Protein AF-A0A927W9S2-F1 (afdb_monomer_lite)

Secondary structure (DSSP, 8-state):
--HHHHHHHHHHHHHHHHHHHHHHHHHHHSPPPHHHHHHHHTS-HHHHHHHHHHTTT--STTGGGGT-

Sequence (68 aa):
MTEVGKMIYNEGKEKGKSELLIKQLIKKFGILPDEYKEKIRNLSEAAIENIGTEIFDMESLEELKKYI

Structure (mmCIF, N/CA/C/O backbone):
data_AF-A0A927W9S2-F1
#
_entry.id   AF-A0A927W9S2-F1
#
loop_
_atom_site.group_PDB
_atom_site.id
_atom_site.type_symbol
_atom_site.label_atom_id
_atom_site.label_alt_id
_atom_site.label_comp_id
_atom_site.label_asym_id
_atom_site.label_entity_id
_atom_site.label_seq_id
_atom_site.pdbx_PDB_ins_code
_atom_site.Cartn_x
_atom_site.Cartn_y
_atom_site.Cartn_z
_atom_site.occupancy
_atom_site.B_iso_or_equiv
_atom_site.auth_seq_id
_atom_site.auth_comp_id
_atom_site.auth_asym_id
_atom_site.auth_atom_id
_atom_site.pdbx_PDB_model_num
ATOM 1 N N . MET A 1 1 ? 14.977 2.385 -25.836 1.00 74.75 1 MET A N 1
ATOM 2 C CA . MET A 1 1 ? 15.177 2.108 -24.396 1.00 74.75 1 MET A CA 1
ATOM 3 C C . MET A 1 1 ? 15.816 0.734 -24.273 1.00 74.75 1 MET A C 1
ATOM 5 O O . MET A 1 1 ? 15.276 -0.198 -24.861 1.00 74.75 1 MET A O 1
ATOM 9 N N . THR A 1 2 ? 16.973 0.621 -23.616 1.00 96.06 2 THR A N 1
ATOM 10 C CA . THR A 1 2 ? 17.652 -0.669 -23.391 1.00 96.06 2 THR A CA 1
ATOM 11 C C . THR A 1 2 ? 16.859 -1.527 -22.404 1.00 96.06 2 THR A C 1
ATOM 13 O O . THR A 1 2 ? 16.008 -1.011 -21.679 1.00 96.06 2 THR A O 1
ATOM 16 N N . GLU A 1 3 ? 17.129 -2.830 -22.369 1.00 94.50 3 GLU A N 1
ATOM 17 C CA . GLU A 1 3 ? 16.498 -3.758 -21.422 1.00 94.50 3 GLU A CA 1
ATOM 18 C C . GLU A 1 3 ? 16.729 -3.336 -19.963 1.00 94.50 3 GLU A C 1
ATOM 20 O O . GLU A 1 3 ? 15.774 -3.206 -19.203 1.00 94.50 3 GLU A O 1
ATOM 25 N N . VAL A 1 4 ? 17.968 -2.961 -19.625 1.00 95.25 4 VAL A N 1
ATOM 26 C CA . VAL A 1 4 ? 18.330 -2.391 -18.316 1.00 95.25 4 VAL A CA 1
ATOM 27 C C . VAL A 1 4 ? 17.515 -1.131 -18.006 1.00 95.25 4 VAL A C 1
ATOM 29 O O . VAL A 1 4 ? 17.004 -0.976 -16.901 1.00 95.25 4 VAL A O 1
ATOM 32 N N . GLY A 1 5 ? 17.331 -0.245 -18.991 1.00 97.25 5 GLY A N 1
ATOM 33 C CA . GLY A 1 5 ? 16.518 0.959 -18.818 1.00 97.25 5 GLY A CA 1
ATOM 34 C C . GLY A 1 5 ? 15.047 0.653 -18.518 1.00 97.25 5 GLY 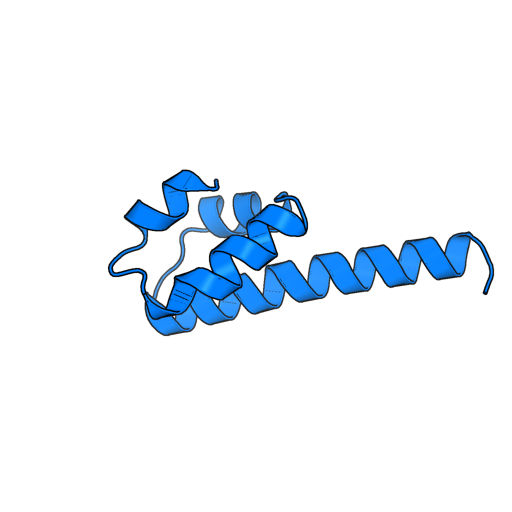A C 1
ATOM 35 O O . GLY A 1 5 ? 14.448 1.325 -17.683 1.00 97.25 5 GLY A O 1
ATOM 36 N N . LYS A 1 6 ? 14.475 -0.381 -19.151 1.00 96.75 6 LYS A N 1
ATOM 37 C CA . LYS A 1 6 ? 13.104 -0.837 -18.862 1.00 96.75 6 LYS A CA 1
ATOM 38 C C . LYS A 1 6 ? 12.989 -1.440 -17.462 1.00 96.75 6 LYS A C 1
ATOM 40 O O . LYS A 1 6 ? 12.024 -1.140 -16.768 1.00 96.75 6 LYS A O 1
ATOM 45 N N . MET A 1 7 ? 13.965 -2.252 -17.047 1.00 95.62 7 MET A N 1
ATOM 46 C CA . MET A 1 7 ? 13.987 -2.862 -15.711 1.00 95.62 7 MET A CA 1
ATOM 47 C C . MET A 1 7 ? 14.007 -1.797 -14.611 1.00 95.62 7 MET A C 1
ATOM 49 O O . MET A 1 7 ? 13.136 -1.806 -13.748 1.00 95.62 7 MET A O 1
ATOM 53 N N . ILE A 1 8 ? 14.922 -0.825 -14.699 1.00 96.88 8 ILE A N 1
ATOM 54 C CA . ILE A 1 8 ? 15.030 0.268 -13.716 1.00 96.88 8 ILE A CA 1
ATOM 55 C C . ILE A 1 8 ? 13.748 1.111 -13.684 1.00 96.88 8 ILE A C 1
ATOM 57 O O . ILE A 1 8 ? 13.278 1.496 -12.6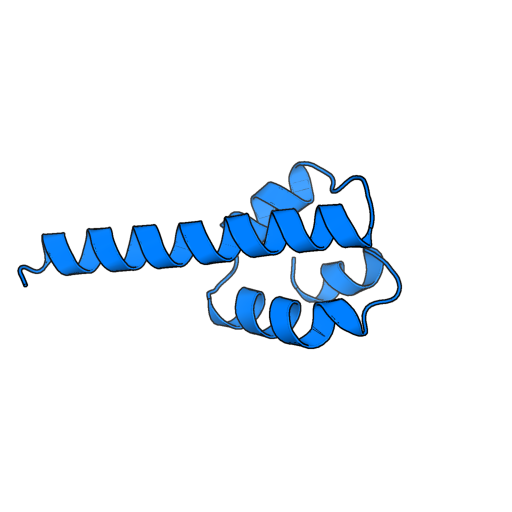14 1.00 96.88 8 ILE A O 1
ATOM 61 N N . TYR A 1 9 ? 13.167 1.400 -14.854 1.00 96.12 9 TYR A N 1
ATOM 62 C CA . TYR A 1 9 ? 11.912 2.145 -14.939 1.00 96.12 9 TYR A CA 1
ATOM 63 C C . TYR A 1 9 ? 10.761 1.409 -14.240 1.00 96.12 9 TYR A C 1
ATOM 65 O O . TYR A 1 9 ? 10.042 2.017 -13.445 1.00 96.12 9 TYR A O 1
ATOM 73 N N . ASN A 1 10 ? 10.605 0.110 -14.505 1.00 94.75 10 ASN A N 1
ATOM 74 C CA . ASN A 1 10 ? 9.554 -0.700 -13.896 1.00 94.75 10 ASN A CA 1
ATOM 75 C C . ASN A 1 10 ? 9.751 -0.826 -12.380 1.00 94.75 10 ASN A C 1
ATOM 77 O O . ASN A 1 10 ? 8.805 -0.589 -11.637 1.00 94.75 10 ASN A O 1
ATOM 81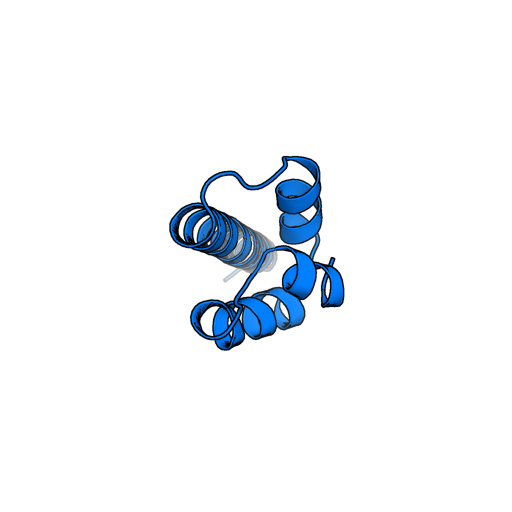 N N . GLU A 1 11 ? 10.977 -1.074 -11.914 1.00 93.75 11 GLU A N 1
ATOM 82 C CA . GLU A 1 11 ? 11.286 -1.145 -10.480 1.00 93.75 11 GLU A CA 1
ATOM 83 C C . GLU A 1 11 ? 10.979 0.185 -9.767 1.00 93.75 11 GLU A C 1
ATOM 85 O O . GLU A 1 11 ? 10.387 0.210 -8.686 1.00 93.75 11 GLU A O 1
ATOM 90 N N . GLY A 1 12 ? 11.339 1.317 -10.381 1.00 96.69 12 GLY A N 1
ATOM 91 C CA . GLY A 1 12 ? 11.022 2.642 -9.848 1.00 96.69 12 GLY A CA 1
ATOM 92 C C . GLY A 1 12 ? 9.516 2.914 -9.795 1.00 96.69 12 GLY A C 1
ATOM 93 O O . GLY A 1 12 ? 9.022 3.472 -8.811 1.00 96.69 12 GLY A O 1
ATOM 94 N N . LYS A 1 13 ? 8.777 2.491 -10.827 1.00 95.38 13 LYS A N 1
ATOM 95 C CA . LYS A 1 13 ? 7.313 2.591 -10.884 1.00 95.38 13 LYS A CA 1
ATOM 96 C C . LYS A 1 13 ? 6.657 1.755 -9.780 1.00 95.38 13 LYS A C 1
ATOM 98 O O . LYS A 1 13 ? 5.790 2.276 -9.080 1.00 95.38 13 LYS A O 1
ATOM 103 N N . GLU A 1 14 ? 7.079 0.505 -9.602 1.00 94.50 14 GLU A N 1
ATOM 104 C CA . GLU A 1 14 ? 6.559 -0.403 -8.570 1.00 94.50 14 GLU A CA 1
ATOM 105 C C . GLU A 1 14 ? 6.814 0.147 -7.163 1.00 94.50 14 GLU A C 1
ATOM 107 O O . GLU A 1 14 ? 5.866 0.350 -6.404 1.00 94.50 14 GLU A O 1
ATOM 112 N N . LYS A 1 15 ? 8.062 0.528 -6.851 1.00 95.75 15 LYS A N 1
ATOM 113 C CA . LYS A 1 15 ? 8.406 1.151 -5.558 1.00 95.75 15 LYS A CA 1
ATOM 114 C C . LYS A 1 15 ? 7.595 2.419 -5.297 1.00 95.75 15 LYS A C 1
ATOM 116 O O . LYS A 1 15 ? 7.118 2.634 -4.184 1.00 95.75 15 LYS A O 1
ATOM 121 N N . GLY A 1 16 ? 7.416 3.256 -6.320 1.00 97.69 16 GLY A N 1
ATOM 122 C CA . GLY A 1 16 ? 6.629 4.483 -6.219 1.00 97.69 16 GLY A CA 1
ATOM 123 C C . GLY A 1 16 ? 5.166 4.226 -5.850 1.00 97.69 16 GLY A C 1
ATOM 124 O O . GLY A 1 16 ? 4.618 4.944 -5.010 1.00 97.69 16 GLY A O 1
ATOM 125 N N . LYS A 1 17 ? 4.548 3.189 -6.430 1.00 97.00 17 LYS A N 1
ATOM 126 C CA . LYS A 1 17 ? 3.168 2.794 -6.117 1.00 97.00 17 LYS A CA 1
ATOM 127 C C . LYS A 1 17 ? 3.026 2.329 -4.667 1.00 97.00 17 LYS A C 1
ATOM 129 O O . LYS A 1 17 ? 2.156 2.842 -3.961 1.00 97.00 17 LYS A O 1
ATOM 134 N N . SER A 1 18 ? 3.899 1.435 -4.203 1.00 97.81 18 SER A N 1
ATOM 135 C CA . SER A 1 18 ? 3.854 0.918 -2.827 1.00 97.81 18 SER A CA 1
ATOM 136 C C . SER A 1 18 ? 4.051 2.030 -1.792 1.00 97.81 18 SER A C 1
ATOM 138 O O . SER A 1 18 ? 3.284 2.138 -0.835 1.00 97.81 18 SER A O 1
ATOM 140 N N . GLU A 1 19 ? 5.033 2.912 -2.002 1.00 98.25 19 GLU A N 1
ATOM 141 C CA . GLU A 1 19 ? 5.317 4.026 -1.086 1.00 98.25 19 GLU A CA 1
ATOM 142 C C . GLU A 1 19 ? 4.190 5.066 -1.049 1.00 98.25 19 GLU A C 1
ATOM 144 O O . GLU A 1 19 ? 3.886 5.626 0.010 1.00 98.25 19 GLU A O 1
ATOM 149 N N . LEU A 1 20 ? 3.542 5.331 -2.188 1.00 98.25 20 LEU A N 1
ATOM 150 C CA . LEU A 1 20 ? 2.371 6.202 -2.225 1.00 98.25 20 LEU A CA 1
ATOM 151 C C . LEU A 1 20 ? 1.205 5.587 -1.444 1.00 98.25 20 LEU A C 1
ATOM 153 O O . LEU A 1 20 ? 0.599 6.283 -0.626 1.00 98.25 20 LEU A O 1
ATOM 157 N N . LEU A 1 21 ? 0.925 4.297 -1.650 1.00 98.19 21 LEU A N 1
ATOM 158 C CA . LEU A 1 21 ? -0.151 3.598 -0.950 1.00 98.19 21 LEU A CA 1
ATOM 159 C C . LEU A 1 21 ? 0.068 3.598 0.571 1.00 98.19 21 LEU A C 1
ATOM 161 O O . LEU A 1 21 ? -0.845 3.933 1.325 1.00 98.19 21 LEU A O 1
ATOM 165 N N . ILE A 1 22 ? 1.294 3.323 1.031 1.00 98.19 22 ILE A N 1
ATOM 166 C CA . ILE A 1 22 ? 1.662 3.386 2.456 1.00 98.19 22 ILE A CA 1
ATOM 167 C C . ILE A 1 22 ? 1.347 4.767 3.045 1.00 98.19 22 ILE A C 1
ATOM 169 O O . ILE A 1 22 ? 0.743 4.862 4.114 1.00 98.19 22 ILE A O 1
ATOM 173 N N . LYS A 1 23 ? 1.709 5.853 2.349 1.00 98.31 23 LYS A N 1
ATOM 174 C CA . LYS A 1 23 ? 1.422 7.223 2.807 1.00 98.31 23 LYS A CA 1
ATOM 175 C C . LYS A 1 23 ? -0.076 7.511 2.879 1.00 98.31 23 LYS A C 1
ATOM 177 O O . LYS A 1 23 ? -0.507 8.192 3.807 1.00 98.31 23 LYS A O 1
ATOM 182 N N . GLN A 1 24 ? -0.865 7.004 1.932 1.00 97.88 24 GLN A N 1
ATOM 183 C CA . GLN A 1 24 ? -2.321 7.164 1.945 1.00 97.88 24 GLN A CA 1
ATOM 184 C C . GLN A 1 24 ? -2.963 6.402 3.111 1.00 97.88 24 GLN A C 1
ATOM 186 O O . GLN A 1 24 ? -3.783 6.972 3.830 1.00 97.88 24 GLN A O 1
ATOM 191 N N . LEU A 1 25 ? -2.535 5.162 3.363 1.00 97.62 25 LEU A N 1
ATOM 192 C CA . LEU A 1 25 ? -3.008 4.358 4.494 1.00 97.62 25 LEU A CA 1
ATOM 193 C C . LEU A 1 25 ? -2.649 5.004 5.838 1.00 97.62 25 LEU A C 1
ATOM 195 O O . LEU A 1 25 ? -3.504 5.108 6.712 1.00 97.62 25 LEU A O 1
ATOM 199 N N . ILE A 1 26 ? -1.425 5.526 5.978 1.00 97.25 26 ILE A N 1
ATOM 200 C CA . ILE A 1 26 ? -1.009 6.323 7.147 1.00 97.25 26 ILE A CA 1
ATOM 201 C C . ILE A 1 26 ? -1.888 7.571 7.287 1.00 97.25 26 ILE A C 1
ATOM 203 O O . ILE A 1 26 ? -2.339 7.910 8.378 1.00 97.25 26 ILE A O 1
ATOM 207 N N . LYS A 1 27 ? -2.178 8.270 6.185 1.00 97.50 27 LYS A N 1
ATOM 208 C CA . LYS A 1 27 ? -3.018 9.472 6.226 1.00 97.50 27 LYS A CA 1
ATOM 209 C C . LYS A 1 27 ? -4.456 9.170 6.658 1.00 97.50 27 LYS A C 1
ATOM 211 O O . LYS A 1 27 ? -5.039 10.001 7.352 1.00 97.50 27 LYS A O 1
ATOM 216 N N . LYS A 1 28 ? -5.014 8.027 6.249 1.00 96.12 28 LYS A N 1
ATOM 217 C CA . LYS A 1 28 ? -6.393 7.625 6.558 1.00 96.12 28 LYS A CA 1
ATOM 218 C C . LYS A 1 28 ? -6.535 7.018 7.955 1.00 96.12 28 LYS A C 1
ATOM 220 O O . LYS A 1 28 ? -7.447 7.394 8.682 1.00 96.12 28 LYS A O 1
ATOM 225 N N . PHE A 1 29 ? -5.635 6.113 8.336 1.00 95.50 29 PHE A N 1
ATOM 226 C CA . PHE A 1 29 ? -5.751 5.309 9.559 1.00 95.50 29 PHE A CA 1
ATOM 227 C C . PHE A 1 29 ? -4.789 5.727 10.682 1.00 95.50 29 PHE A C 1
ATOM 229 O O . PHE A 1 29 ? -4.846 5.185 11.784 1.00 95.50 29 PHE A O 1
ATOM 236 N N . GLY A 1 30 ? -3.901 6.692 10.432 1.00 94.12 30 GLY A N 1
ATOM 237 C CA . GLY A 1 30 ? -2.893 7.137 11.388 1.00 94.12 30 GLY A CA 1
ATOM 238 C C . GLY A 1 30 ? -1.641 6.264 11.342 1.00 94.12 30 GLY A C 1
ATOM 239 O O . GLY A 1 30 ? -0.834 6.360 10.421 1.00 94.12 30 GLY A O 1
ATOM 240 N N . ILE A 1 31 ? -1.427 5.434 12.361 1.00 93.38 31 ILE A N 1
ATOM 241 C CA . ILE A 1 31 ? -0.219 4.604 12.440 1.00 93.38 31 ILE A CA 1
ATOM 242 C C . ILE A 1 31 ? -0.434 3.320 11.639 1.00 93.38 31 ILE A C 1
ATOM 244 O O . ILE A 1 31 ? -1.336 2.542 11.931 1.00 93.38 31 ILE A O 1
ATOM 248 N N . LEU A 1 32 ? 0.444 3.074 10.666 1.00 96.31 32 LEU A N 1
ATOM 249 C CA . LEU A 1 32 ? 0.536 1.794 9.968 1.00 96.31 32 LEU A CA 1
ATOM 250 C C . LEU A 1 32 ? 1.705 0.982 10.557 1.00 96.31 32 LEU A C 1
ATOM 252 O O . LEU A 1 32 ? 2.830 1.498 10.547 1.00 96.31 32 LEU A O 1
ATOM 256 N N . PRO A 1 33 ? 1.481 -0.248 11.062 1.00 95.38 33 PRO A N 1
ATOM 257 C CA . PRO A 1 33 ? 2.553 -1.099 11.578 1.00 95.38 33 PRO A CA 1
ATOM 258 C C . PRO A 1 33 ? 3.637 -1.365 10.529 1.00 95.38 33 PRO A C 1
ATOM 260 O O . PRO A 1 33 ? 3.343 -1.478 9.339 1.00 95.38 33 PRO A O 1
ATOM 263 N N . ASP A 1 34 ? 4.891 -1.507 10.958 1.00 96.31 34 ASP A N 1
ATOM 264 C CA . ASP A 1 34 ? 6.002 -1.740 10.025 1.00 96.31 34 ASP A CA 1
ATOM 265 C C . ASP A 1 34 ? 5.853 -3.057 9.253 1.00 96.31 34 ASP A C 1
ATOM 267 O O . ASP A 1 34 ? 6.126 -3.092 8.058 1.00 96.31 34 ASP A O 1
ATOM 271 N N . GLU A 1 35 ? 5.294 -4.096 9.881 1.00 95.88 35 GLU A N 1
ATOM 272 C CA . GLU A 1 35 ? 4.953 -5.354 9.203 1.00 95.88 35 GLU A CA 1
ATOM 273 C C . GLU A 1 35 ? 4.032 -5.125 7.991 1.00 95.88 35 GLU A C 1
ATOM 275 O O . GLU A 1 35 ? 4.200 -5.750 6.947 1.00 95.88 35 GLU A O 1
ATOM 280 N N . TYR A 1 36 ? 3.084 -4.190 8.094 1.00 96.31 36 TYR A N 1
ATOM 281 C CA . TYR A 1 36 ? 2.139 -3.899 7.017 1.00 96.31 36 TYR A CA 1
ATOM 282 C C . TYR A 1 36 ? 2.842 -3.154 5.884 1.00 96.31 36 TYR A C 1
ATOM 284 O O . TYR A 1 36 ? 2.596 -3.443 4.717 1.00 96.31 36 TYR A O 1
ATOM 292 N N . LYS A 1 37 ? 3.756 -2.232 6.214 1.00 97.19 37 LYS A N 1
ATOM 293 C CA . LYS A 1 37 ? 4.580 -1.531 5.216 1.00 97.19 37 LYS A CA 1
ATOM 294 C C . LYS A 1 37 ? 5.421 -2.522 4.415 1.00 97.19 37 LYS A C 1
ATOM 296 O O . LYS A 1 37 ? 5.445 -2.438 3.191 1.00 97.19 37 LYS A O 1
ATOM 301 N N . GLU A 1 38 ? 6.061 -3.472 5.093 1.00 97.38 38 GLU A N 1
ATOM 302 C CA . GLU A 1 38 ? 6.856 -4.515 4.437 1.00 97.38 38 GLU A CA 1
ATOM 303 C C . GLU A 1 38 ? 5.994 -5.428 3.565 1.00 97.38 38 GLU A C 1
ATOM 305 O O . GLU A 1 38 ? 6.361 -5.714 2.426 1.00 97.38 38 GLU A O 1
ATOM 310 N N . LYS A 1 39 ? 4.812 -5.832 4.040 1.00 97.25 39 LYS A N 1
ATOM 311 C CA . LYS A 1 39 ? 3.881 -6.621 3.224 1.00 97.25 39 LYS A CA 1
ATOM 312 C C . LYS A 1 39 ? 3.438 -5.860 1.973 1.00 97.25 39 LYS A C 1
ATOM 314 O O . LYS A 1 39 ? 3.546 -6.405 0.881 1.00 97.25 39 LYS A O 1
ATOM 319 N N . ILE A 1 40 ? 3.059 -4.584 2.097 1.00 97.56 40 ILE A N 1
ATOM 320 C CA . ILE A 1 40 ? 2.658 -3.733 0.959 1.00 97.56 40 ILE A CA 1
ATOM 321 C C . ILE A 1 40 ? 3.787 -3.574 -0.068 1.00 97.56 40 ILE A C 1
ATOM 323 O O . ILE A 1 40 ? 3.531 -3.606 -1.270 1.00 97.56 40 ILE A O 1
ATOM 327 N N . ARG A 1 41 ? 5.041 -3.424 0.376 1.00 96.62 41 ARG A N 1
ATOM 328 C CA . ARG A 1 41 ? 6.206 -3.332 -0.524 1.00 96.62 41 ARG A CA 1
ATOM 329 C C . ARG A 1 41 ? 6.424 -4.590 -1.364 1.00 96.62 41 ARG A C 1
ATOM 331 O O . ARG A 1 41 ? 7.012 -4.480 -2.432 1.00 96.62 41 ARG A O 1
ATOM 338 N N . ASN A 1 42 ? 5.940 -5.739 -0.896 1.00 96.12 42 ASN A N 1
ATOM 339 C CA . ASN A 1 42 ? 6.065 -7.030 -1.568 1.00 96.12 42 ASN A CA 1
ATOM 340 C C . ASN A 1 42 ? 4.778 -7.471 -2.291 1.00 96.12 42 ASN A C 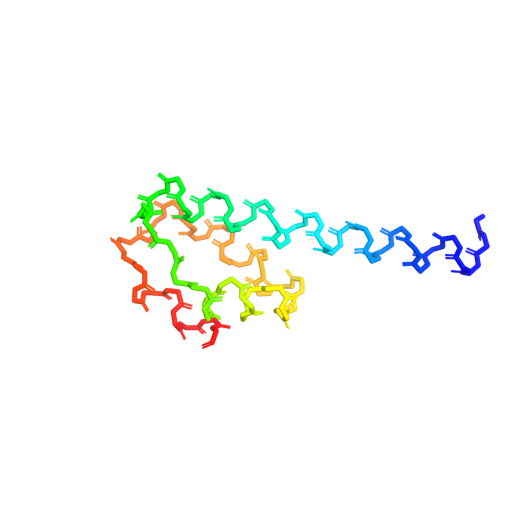1
ATOM 342 O O . ASN A 1 42 ? 4.732 -8.575 -2.834 1.00 96.12 42 ASN A O 1
ATOM 346 N N . LEU A 1 43 ? 3.730 -6.640 -2.303 1.00 96.38 43 LEU A N 1
ATOM 347 C CA . LEU A 1 43 ? 2.500 -6.936 -3.033 1.00 96.38 43 LEU A CA 1
ATOM 348 C C . LEU A 1 43 ? 2.689 -6.835 -4.545 1.00 96.38 43 LEU A C 1
ATOM 350 O O . LEU A 1 43 ? 3.491 -6.052 -5.050 1.00 96.38 43 LEU A O 1
ATOM 354 N N . SER A 1 44 ? 1.870 -7.594 -5.274 1.00 95.06 44 SER A N 1
ATOM 355 C CA . SER A 1 44 ? 1.751 -7.431 -6.720 1.00 95.06 44 SER A CA 1
ATOM 356 C C . SER A 1 44 ? 1.153 -6.064 -7.072 1.00 95.06 44 SER A C 1
ATOM 358 O O . SER A 1 44 ? 0.351 -5.507 -6.319 1.00 95.06 44 SER A O 1
ATOM 360 N N . GLU A 1 45 ? 1.485 -5.548 -8.261 1.00 94.56 45 GLU A N 1
ATOM 361 C CA . GLU A 1 45 ? 0.923 -4.290 -8.781 1.00 94.56 45 GLU A CA 1
ATOM 362 C C . GLU A 1 45 ? -0.617 -4.301 -8.743 1.00 94.56 45 GLU A C 1
ATOM 364 O O . GLU A 1 45 ? -1.225 -3.320 -8.324 1.00 94.56 45 GLU A O 1
ATOM 369 N N . ALA A 1 46 ? -1.239 -5.436 -9.078 1.00 95.25 46 ALA A N 1
ATOM 370 C CA . ALA A 1 46 ? -2.691 -5.608 -9.044 1.00 95.25 46 ALA A CA 1
ATOM 371 C C . ALA A 1 46 ? -3.277 -5.497 -7.625 1.00 95.25 46 ALA A C 1
ATOM 373 O O . ALA A 1 46 ? -4.311 -4.864 -7.434 1.00 95.25 46 ALA A O 1
ATOM 374 N N . ALA A 1 47 ? -2.619 -6.074 -6.614 1.00 96.75 47 ALA A N 1
ATOM 375 C CA . ALA A 1 47 ? -3.079 -5.948 -5.233 1.00 96.75 47 ALA A CA 1
ATOM 376 C C . ALA A 1 47 ? -2.971 -4.495 -4.742 1.00 96.75 47 ALA A C 1
ATOM 378 O O . ALA A 1 47 ? -3.899 -3.994 -4.113 1.00 96.75 47 ALA A O 1
ATOM 379 N N . ILE A 1 48 ? -1.887 -3.793 -5.089 1.00 97.44 48 ILE A N 1
ATOM 380 C CA . ILE A 1 48 ? -1.708 -2.369 -4.761 1.00 97.44 48 ILE A CA 1
ATOM 381 C C . ILE A 1 48 ? -2.804 -1.512 -5.411 1.00 97.44 48 ILE A C 1
ATOM 383 O O . ILE A 1 48 ? -3.347 -0.620 -4.760 1.00 97.44 48 ILE A O 1
ATOM 387 N N . GLU A 1 49 ? -3.146 -1.778 -6.673 1.00 96.19 49 GLU A N 1
ATOM 388 C CA . GLU A 1 49 ? -4.213 -1.065 -7.388 1.00 96.19 49 GLU A CA 1
ATOM 389 C C . GLU A 1 49 ? -5.602 -1.333 -6.799 1.00 96.19 49 GLU A C 1
ATOM 391 O O . GLU A 1 49 ? -6.391 -0.395 -6.651 1.00 96.19 49 GLU A O 1
ATOM 396 N N . ASN A 1 50 ? -5.884 -2.575 -6.395 1.00 96.94 50 ASN A N 1
ATOM 397 C CA . ASN A 1 50 ? -7.141 -2.921 -5.730 1.00 96.94 50 ASN A CA 1
ATOM 398 C C . ASN A 1 50 ? -7.277 -2.187 -4.391 1.00 96.94 50 ASN A C 1
ATOM 400 O O . ASN A 1 50 ? -8.279 -1.511 -4.166 1.00 96.94 50 ASN A O 1
ATOM 404 N N . ILE A 1 51 ? -6.237 -2.220 -3.547 1.00 97.62 51 ILE A N 1
ATOM 405 C CA . ILE A 1 51 ? -6.238 -1.468 -2.283 1.00 97.62 51 ILE A CA 1
ATOM 406 C C . ILE A 1 51 ? -6.406 0.026 -2.567 1.00 97.62 51 ILE A C 1
ATOM 408 O O . ILE A 1 51 ? -7.214 0.676 -1.918 1.00 97.62 51 ILE A O 1
ATOM 412 N N . GLY A 1 52 ? -5.673 0.582 -3.537 1.00 96.81 52 GLY A N 1
ATOM 413 C CA . GLY A 1 52 ? -5.765 2.000 -3.893 1.00 96.81 52 GLY A CA 1
ATOM 414 C C . GLY A 1 52 ? -7.152 2.429 -4.384 1.00 96.81 52 GLY A C 1
ATOM 415 O O . GLY A 1 52 ? -7.523 3.586 -4.200 1.00 96.81 52 GLY A O 1
ATOM 416 N N . THR A 1 53 ? -7.921 1.510 -4.969 1.00 96.25 53 THR A N 1
ATOM 417 C CA . THR A 1 53 ? -9.309 1.754 -5.389 1.00 96.25 53 THR A CA 1
ATOM 418 C C . THR A 1 53 ? -10.261 1.718 -4.197 1.00 96.25 53 THR A C 1
ATOM 420 O O . THR A 1 53 ? -11.103 2.600 -4.060 1.00 96.25 53 THR A O 1
ATOM 423 N N . GLU A 1 54 ? -10.095 0.740 -3.307 1.00 96.44 54 GLU A N 1
ATOM 424 C CA . GLU A 1 54 ? -10.980 0.527 -2.155 1.00 96.44 54 GLU A CA 1
ATOM 425 C C . GLU A 1 54 ? -10.626 1.387 -0.930 1.00 96.44 54 GLU A C 1
ATOM 427 O O . GLU A 1 54 ? -11.419 1.494 0.002 1.00 96.44 54 GLU A O 1
ATOM 432 N N . ILE A 1 55 ? -9.447 2.020 -0.896 1.00 96.50 55 ILE A N 1
ATOM 433 C CA . ILE A 1 55 ? -8.912 2.695 0.299 1.00 96.50 55 ILE A CA 1
ATOM 434 C C . ILE A 1 55 ? -9.867 3.735 0.885 1.00 96.50 55 ILE A C 1
ATOM 436 O O . ILE 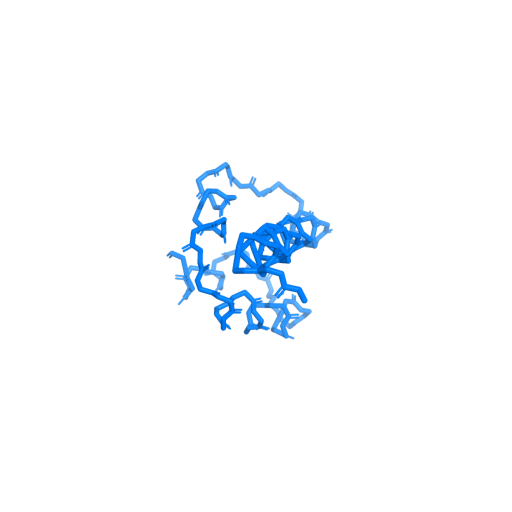A 1 55 ? -9.898 3.924 2.100 1.00 96.50 55 ILE A O 1
ATOM 440 N N . PHE A 1 56 ? -10.641 4.428 0.052 1.00 92.12 56 PHE A N 1
ATOM 441 C CA . PHE A 1 56 ? -11.568 5.451 0.527 1.00 92.12 56 PHE A CA 1
ATOM 442 C C . PHE A 1 56 ? -12.804 4.846 1.196 1.00 92.12 56 PHE A C 1
ATOM 444 O O . PHE A 1 56 ? -13.285 5.454 2.152 1.00 92.12 56 PHE A O 1
ATOM 451 N N . ASP A 1 57 ? -13.195 3.635 0.802 1.00 96.00 57 ASP A N 1
ATOM 452 C CA . ASP A 1 57 ? -14.341 2.890 1.331 1.00 96.00 57 ASP A CA 1
ATOM 453 C C . ASP A 1 57 ? -13.988 2.028 2.554 1.00 96.00 57 ASP A C 1
ATOM 455 O O . ASP A 1 57 ? -14.870 1.641 3.311 1.00 96.00 57 ASP A O 1
ATOM 459 N N . MET A 1 58 ? -12.702 1.736 2.779 1.00 95.94 58 MET A N 1
ATOM 460 C CA . MET A 1 58 ? -12.264 0.977 3.955 1.00 95.94 58 MET A CA 1
ATOM 461 C C . MET A 1 58 ? -12.564 1.733 5.258 1.00 95.94 58 MET A C 1
ATOM 463 O O . MET A 1 58 ? -12.209 2.905 5.403 1.00 95.94 58 MET A O 1
ATOM 467 N N . GLU A 1 59 ? -13.111 1.048 6.256 1.00 95.12 59 GLU A N 1
ATOM 468 C CA . GLU A 1 59 ? -13.428 1.626 7.570 1.00 95.12 59 GLU A CA 1
ATOM 469 C C . GLU A 1 59 ? -12.332 1.343 8.608 1.00 95.12 59 GLU A C 1
ATOM 471 O O . GLU A 1 59 ? -12.210 2.037 9.619 1.00 95.12 59 GLU A O 1
ATOM 476 N N . SER A 1 60 ? -11.480 0.338 8.370 1.00 94.69 60 SER A N 1
ATOM 477 C CA . SER A 1 60 ? -10.394 -0.014 9.291 1.00 94.69 60 SER A CA 1
ATOM 478 C C . SER A 1 60 ? -9.213 -0.717 8.617 1.00 94.69 60 SER A C 1
ATOM 480 O O . SER A 1 60 ? -9.335 -1.287 7.534 1.00 94.69 60 SER A O 1
ATOM 482 N N . LEU A 1 61 ? -8.067 -0.753 9.311 1.00 93.38 61 LEU A N 1
ATOM 483 C CA . LEU A 1 61 ? -6.887 -1.518 8.880 1.00 93.38 61 LEU A CA 1
ATOM 484 C C . LEU A 1 61 ? -7.124 -3.035 8.826 1.00 93.38 61 LEU A C 1
ATOM 486 O O . LEU A 1 61 ? -6.363 -3.736 8.164 1.00 93.38 61 LEU A O 1
ATO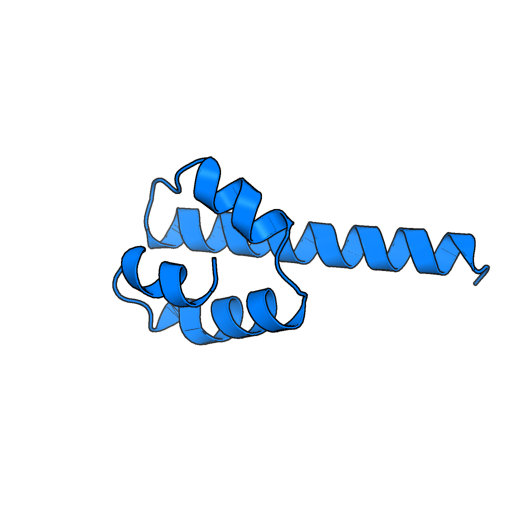M 490 N N . GLU A 1 62 ? -8.157 -3.555 9.491 1.00 92.94 62 GLU A N 1
ATOM 491 C CA . GLU A 1 62 ? -8.503 -4.980 9.429 1.00 92.94 62 GLU A CA 1
ATOM 492 C C . GLU A 1 62 ? -8.907 -5.407 8.015 1.00 92.94 62 GLU A C 1
ATOM 494 O O . GLU A 1 62 ? -8.590 -6.515 7.587 1.00 92.94 62 GLU A O 1
ATOM 499 N N . GLU A 1 63 ? -9.533 -4.517 7.245 1.00 95.19 63 GLU A N 1
ATOM 500 C CA . GLU A 1 63 ? -9.924 -4.807 5.864 1.00 95.19 63 GLU A CA 1
ATOM 501 C C . GLU A 1 63 ? -8.722 -4.958 4.930 1.00 95.19 63 GLU A C 1
ATOM 503 O O . GLU A 1 63 ? -8.789 -5.715 3.960 1.00 95.19 63 GLU A O 1
ATOM 508 N N . LEU A 1 64 ? -7.595 -4.324 5.270 1.00 94.56 64 LEU A N 1
ATOM 509 C CA . LEU A 1 64 ? -6.351 -4.461 4.523 1.00 94.56 64 LEU A CA 1
ATOM 510 C C . LEU A 1 64 ? -5.806 -5.895 4.577 1.00 94.56 64 LEU A C 1
ATOM 512 O O . LEU A 1 64 ? -5.175 -6.332 3.619 1.00 94.56 64 LEU A O 1
ATOM 516 N N . LYS A 1 65 ? -6.096 -6.660 5.641 1.00 91.62 65 LYS A N 1
ATOM 517 C CA . LYS A 1 65 ? -5.646 -8.059 5.795 1.00 91.62 65 LYS A CA 1
ATOM 518 C C . LYS A 1 65 ? -6.157 -8.997 4.701 1.00 91.62 65 LYS A C 1
ATOM 520 O O . LYS A 1 65 ? -5.612 -10.078 4.534 1.00 91.62 65 LYS A O 1
ATOM 525 N N . LYS A 1 66 ? -7.178 -8.599 3.934 1.00 92.44 66 LYS A N 1
ATOM 526 C CA . LYS A 1 66 ? -7.625 -9.343 2.744 1.00 92.44 66 LYS A CA 1
ATOM 527 C C . LYS A 1 66 ? -6.549 -9.397 1.648 1.00 92.44 66 LYS A C 1
ATOM 529 O O . LYS A 1 66 ? -6.641 -10.235 0.757 1.00 92.44 66 LYS A O 1
ATOM 534 N N . TYR A 1 67 ? -5.558 -8.508 1.718 1.00 92.69 67 TYR A N 1
ATOM 535 C CA . TYR A 1 67 ? -4.537 -8.316 0.695 1.00 92.69 67 TYR A CA 1
ATOM 536 C C . TYR A 1 67 ? -3.123 -8.726 1.121 1.00 92.69 67 TYR A C 1
ATOM 538 O O . TYR A 1 67 ? -2.313 -8.989 0.237 1.00 92.69 67 TYR A O 1
ATOM 546 N N . ILE A 1 68 ? -2.815 -8.747 2.426 1.00 88.31 68 ILE A N 1
ATOM 547 C CA . ILE A 1 68 ? -1.446 -8.813 2.981 1.00 88.31 68 ILE A CA 1
ATOM 548 C C . ILE A 1 68 ? -1.185 -10.007 3.904 1.00 88.31 68 ILE A C 1
ATOM 550 O O . ILE A 1 68 ? -2.140 -10.501 4.537 1.00 88.31 68 ILE A O 1
#

Organism: NCBI:txid318464

Radius of gyration: 13.14 Å; chains: 1; bounding box: 33×19×37 Å

pLDDT: mean 95.54, std 3.12, range [74.75, 98.31]

Foldseek 3Di:
DDPVVVVVVVLVVLQVLLVVLVVLLCVVAPDDDPVLSVQSSPFDPVLSVVCVVCVVVDPHPVVNVVGD

InterPro domains:
  IPR025587 Domain of unknown function DUF4351 [PF14261] (11-67)